Protein AF-A0A353NQP6-F1 (afdb_monomer)

Structure (mmCIF, N/CA/C/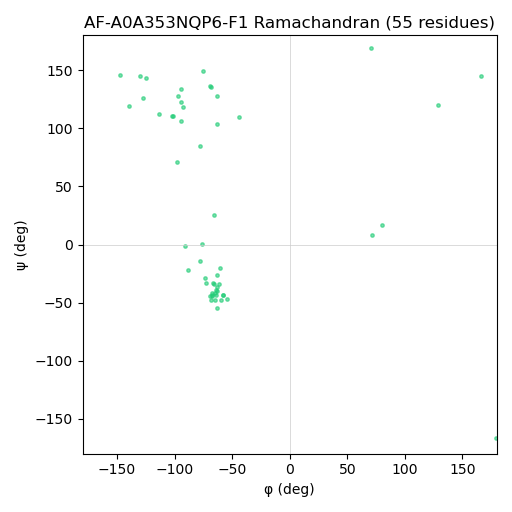O backbone):
data_AF-A0A353NQP6-F1
#
_entry.id   AF-A0A353NQP6-F1
#
loop_
_atom_site.group_PDB
_atom_site.id
_atom_site.type_symbol
_atom_site.label_atom_id
_atom_site.label_alt_id
_atom_site.label_comp_id
_atom_site.label_asym_id
_atom_site.label_entity_id
_atom_site.label_seq_id
_atom_site.pdbx_PDB_ins_code
_atom_site.Cartn_x
_atom_site.Cartn_y
_atom_site.Cartn_z
_atom_site.occupancy
_atom_site.B_iso_or_equiv
_atom_site.auth_seq_id
_atom_site.auth_comp_id
_atom_site.auth_asym_id
_atom_site.auth_atom_id
_atom_site.pdbx_PDB_model_num
ATOM 1 N N . SER A 1 1 ? 2.442 -6.354 -7.421 1.00 64.88 1 SER A N 1
ATOM 2 C CA . SER A 1 1 ? 2.305 -6.557 -5.962 1.00 64.88 1 SER A CA 1
ATOM 3 C C . SER A 1 1 ? 1.041 -5.947 -5.356 1.00 64.88 1 SER A C 1
ATOM 5 O O . SER A 1 1 ? 0.620 -6.399 -4.301 1.00 64.88 1 SER A O 1
ATOM 7 N N . SER A 1 2 ? 0.400 -4.963 -6.000 1.00 72.94 2 SER A N 1
ATOM 8 C CA . SER A 1 2 ? -0.690 -4.178 -5.396 1.00 72.94 2 SER A CA 1
ATOM 9 C C . SER A 1 2 ? -2.033 -4.908 -5.245 1.00 72.94 2 SER A C 1
ATOM 11 O O . SER A 1 2 ? -2.758 -4.616 -4.307 1.00 72.94 2 SER A O 1
ATOM 13 N N . ILE A 1 3 ? -2.356 -5.877 -6.114 1.00 81.38 3 ILE A N 1
ATOM 14 C CA . ILE A 1 3 ? -3.655 -6.584 -6.089 1.00 81.38 3 ILE A CA 1
ATOM 15 C C . ILE A 1 3 ? -3.799 -7.477 -4.846 1.00 81.38 3 ILE A C 1
ATOM 17 O O . ILE A 1 3 ? -4.807 -7.400 -4.157 1.00 81.38 3 ILE A O 1
ATOM 21 N N . GLY A 1 4 ? -2.783 -8.288 -4.525 1.00 85.81 4 GLY A N 1
ATOM 22 C CA . GLY A 1 4 ? -2.853 -9.213 -3.385 1.00 85.81 4 GLY A CA 1
ATOM 23 C C . GLY A 1 4 ? -2.898 -8.497 -2.034 1.00 85.81 4 GLY A C 1
ATOM 24 O O . GLY A 1 4 ? -3.715 -8.830 -1.183 1.00 85.81 4 GLY A O 1
ATOM 25 N N . ILE A 1 5 ? -2.060 -7.470 -1.863 1.00 87.44 5 ILE A N 1
ATOM 26 C CA . ILE A 1 5 ? -2.034 -6.658 -0.638 1.00 87.44 5 ILE A CA 1
ATOM 27 C C . ILE A 1 5 ? -3.315 -5.820 -0.530 1.00 87.44 5 ILE A C 1
ATOM 29 O O . ILE A 1 5 ? -3.921 -5.760 0.533 1.00 87.44 5 ILE A O 1
ATOM 33 N N . GLY A 1 6 ? -3.745 -5.201 -1.634 1.00 85.88 6 GLY A N 1
ATOM 34 C CA . GLY A 1 6 ? -4.936 -4.359 -1.662 1.00 85.88 6 GLY A CA 1
ATOM 35 C C . GLY A 1 6 ? -6.221 -5.120 -1.341 1.00 85.88 6 GLY A C 1
ATOM 36 O O . GLY A 1 6 ? -7.043 -4.596 -0.601 1.00 85.88 6 GLY A O 1
ATOM 37 N N . SER A 1 7 ? -6.373 -6.355 -1.835 1.00 89.38 7 SER A N 1
ATOM 38 C CA . SER A 1 7 ? -7.558 -7.181 -1.559 1.00 89.38 7 SER A CA 1
ATOM 39 C C . SER A 1 7 ? -7.673 -7.547 -0.080 1.00 89.38 7 SER A C 1
ATOM 41 O O . SER A 1 7 ? -8.727 -7.352 0.506 1.00 89.38 7 SER A O 1
ATOM 43 N N . LEU A 1 8 ? -6.584 -8.018 0.541 1.00 89.19 8 LEU A N 1
ATOM 44 C CA . LEU A 1 8 ? -6.596 -8.391 1.961 1.00 89.19 8 LEU A CA 1
ATOM 45 C C . LEU A 1 8 ? -6.867 -7.183 2.862 1.00 89.19 8 LEU A C 1
ATOM 47 O O . LEU A 1 8 ? -7.683 -7.264 3.774 1.00 89.19 8 LEU A O 1
ATOM 51 N N . LEU A 1 9 ? -6.233 -6.045 2.574 1.00 89.81 9 LEU A N 1
ATOM 52 C CA . LEU A 1 9 ? -6.468 -4.815 3.328 1.00 89.81 9 LEU A CA 1
ATOM 53 C C . LEU A 1 9 ? -7.884 -4.258 3.126 1.00 89.81 9 LEU A C 1
ATOM 55 O O . LEU A 1 9 ? -8.436 -3.681 4.059 1.00 89.81 9 LEU A O 1
ATOM 59 N N . ALA A 1 10 ? -8.475 -4.422 1.938 1.00 87.69 10 ALA A N 1
ATOM 60 C CA . ALA A 1 10 ? -9.864 -4.043 1.678 1.00 87.69 10 ALA A CA 1
ATOM 61 C C . ALA A 1 10 ? -10.856 -4.904 2.478 1.00 87.69 10 ALA A C 1
ATOM 63 O O . ALA A 1 10 ? -11.860 -4.382 2.956 1.00 87.69 10 ALA A O 1
ATOM 64 N N . ASP A 1 11 ? -10.529 -6.180 2.698 1.00 91.06 11 ASP A N 1
ATOM 65 C CA . ASP A 1 11 ? -11.276 -7.085 3.581 1.00 91.06 11 ASP A CA 1
ATOM 66 C C . ASP A 1 11 ? -11.001 -6.820 5.080 1.00 91.06 11 ASP A C 1
ATOM 68 O O . ASP A 1 11 ? -11.549 -7.498 5.950 1.00 91.06 11 ASP A O 1
ATOM 72 N N . GLY A 1 12 ? -10.154 -5.834 5.405 1.00 88.62 12 GLY A N 1
ATOM 73 C CA . GLY A 1 12 ? -9.782 -5.475 6.776 1.00 88.62 12 GLY A CA 1
ATOM 74 C C . GLY A 1 12 ? -8.719 -6.384 7.401 1.00 88.62 12 GLY A C 1
ATOM 75 O O . GLY A 1 12 ? -8.557 -6.388 8.620 1.00 88.62 12 GLY A O 1
ATOM 76 N N . ILE A 1 13 ? -7.994 -7.161 6.593 1.00 88.25 13 ILE A N 1
ATOM 77 C CA . ILE A 1 13 ? -6.982 -8.120 7.043 1.00 88.25 13 ILE A CA 1
ATOM 78 C C . ILE A 1 13 ? -5.579 -7.534 6.833 1.00 88.25 13 ILE A C 1
ATOM 80 O O . ILE A 1 13 ? -5.088 -7.435 5.707 1.00 88.25 13 ILE A O 1
ATOM 84 N N . GLY A 1 14 ? -4.904 -7.213 7.942 1.00 86.75 14 GLY A N 1
ATOM 85 C CA . GLY A 1 14 ? -3.486 -6.846 7.980 1.00 86.75 14 GLY A CA 1
ATOM 86 C C . GLY A 1 14 ? -3.200 -5.538 8.722 1.00 86.75 14 GLY A C 1
ATOM 87 O O . GLY A 1 14 ? -3.645 -4.472 8.310 1.00 86.75 14 GLY A O 1
ATOM 88 N N . ASP A 1 15 ? -2.386 -5.615 9.779 1.00 86.75 15 ASP A N 1
ATOM 89 C CA . ASP A 1 15 ? -1.991 -4.458 10.603 1.00 86.75 15 ASP A CA 1
ATOM 90 C C . ASP A 1 15 ? -0.738 -3.732 10.083 1.00 86.75 15 ASP A C 1
ATOM 92 O O . ASP A 1 15 ? -0.488 -2.568 10.396 1.00 86.75 15 ASP A O 1
ATOM 96 N N . THR A 1 16 ? 0.088 -4.426 9.295 1.00 88.94 16 THR A N 1
ATOM 97 C CA . THR A 1 16 ? 1.330 -3.893 8.729 1.00 88.94 16 THR A CA 1
ATOM 98 C C . THR A 1 16 ? 1.603 -4.497 7.360 1.00 88.94 16 THR A C 1
ATOM 100 O O . THR A 1 16 ? 1.304 -5.667 7.113 1.00 88.94 16 THR A O 1
ATOM 103 N N . ILE A 1 17 ? 2.188 -3.704 6.462 1.00 88.94 17 ILE A N 1
ATOM 104 C CA . ILE A 1 17 ? 2.532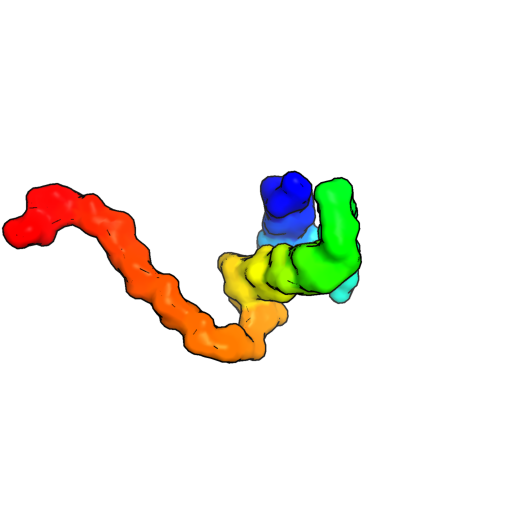 -4.142 5.110 1.00 88.94 17 ILE A CA 1
ATOM 105 C C . ILE A 1 17 ? 3.974 -3.800 4.763 1.00 88.94 17 ILE A C 1
ATOM 107 O O . ILE A 1 17 ? 4.496 -2.744 5.119 1.00 88.94 17 ILE A O 1
ATOM 111 N N . ARG A 1 18 ? 4.596 -4.685 3.986 1.00 89.31 18 ARG A N 1
ATOM 11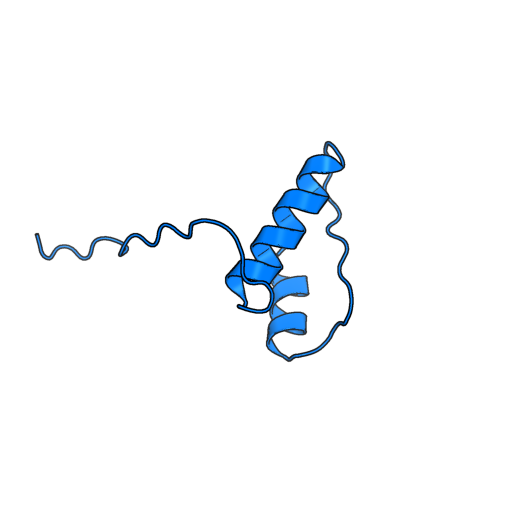2 C CA . ARG A 1 18 ? 5.863 -4.440 3.303 1.00 89.31 18 ARG A CA 1
ATOM 113 C C . ARG A 1 18 ? 5.682 -4.773 1.830 1.00 89.31 18 ARG A C 1
ATOM 115 O O . ARG A 1 18 ? 5.255 -5.874 1.491 1.00 89.31 18 ARG A O 1
ATOM 122 N N . VAL A 1 19 ? 6.011 -3.827 0.960 1.00 89.69 19 VAL A N 1
ATOM 123 C CA . VAL A 1 19 ? 5.978 -4.036 -0.489 1.00 89.69 19 VAL A CA 1
ATOM 124 C C . VAL A 1 19 ? 7.372 -4.451 -0.926 1.00 89.69 19 VAL A C 1
ATOM 126 O O . VAL A 1 19 ? 8.306 -3.706 -0.688 1.00 89.69 19 VAL A O 1
ATOM 129 N N . SER A 1 20 ? 7.519 -5.613 -1.557 1.00 87.69 20 SER A N 1
ATOM 130 C CA . SER A 1 20 ? 8.800 -6.029 -2.134 1.00 87.69 20 SER A CA 1
ATOM 131 C C . SER A 1 20 ? 8.876 -5.616 -3.599 1.00 87.69 20 SER A C 1
ATOM 133 O O . SER A 1 20 ? 8.055 -6.058 -4.412 1.00 87.69 20 SER A O 1
ATOM 135 N N . LEU A 1 21 ? 9.850 -4.769 -3.927 1.00 86.69 21 LEU A N 1
ATOM 136 C CA . LEU A 1 21 ? 10.141 -4.326 -5.289 1.00 86.69 21 LEU A CA 1
ATOM 137 C C . LEU A 1 21 ? 11.606 -4.608 -5.622 1.00 86.69 21 LEU A C 1
ATOM 139 O O . LEU A 1 21 ? 12.496 -4.450 -4.793 1.00 86.69 21 LEU A O 1
ATOM 143 N N . THR A 1 22 ? 11.877 -4.986 -6.868 1.00 86.31 22 THR A N 1
ATOM 144 C CA . THR A 1 22 ? 13.251 -5.051 -7.375 1.00 86.31 22 THR A CA 1
ATOM 145 C C . THR A 1 22 ? 13.702 -3.626 -7.708 1.00 86.31 22 THR A C 1
ATOM 147 O O . THR A 1 22 ? 13.529 -3.161 -8.831 1.00 86.31 22 THR A O 1
ATOM 150 N N . GLY A 1 23 ? 14.195 -2.890 -6.710 1.00 84.81 23 GLY A N 1
ATOM 151 C CA . GLY A 1 23 ? 14.564 -1.482 -6.856 1.00 84.81 23 GLY A CA 1
ATOM 152 C C . GLY A 1 23 ? 15.089 -0.854 -5.568 1.00 84.81 23 GLY A C 1
ATOM 153 O O . GLY A 1 23 ? 15.430 -1.546 -4.611 1.00 84.81 23 GLY A O 1
ATOM 154 N N . HIS A 1 24 ? 15.174 0.477 -5.552 1.00 88.75 24 HIS A N 1
ATOM 155 C CA . HIS A 1 24 ? 15.630 1.209 -4.374 1.00 88.75 24 HIS A CA 1
ATOM 156 C C . HIS A 1 24 ? 14.585 1.106 -3.242 1.00 88.75 24 HIS A C 1
ATOM 158 O O . HIS A 1 24 ? 13.395 1.305 -3.504 1.00 88.75 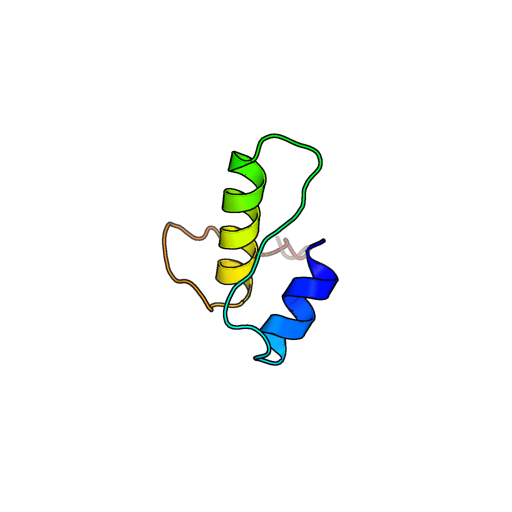24 HIS A O 1
ATOM 164 N N . PRO A 1 25 ? 14.988 0.863 -1.980 1.00 87.12 25 PRO A N 1
ATOM 165 C CA . PRO A 1 25 ? 14.057 0.658 -0.862 1.00 87.12 25 PRO A CA 1
ATOM 166 C C . PRO A 1 25 ? 13.132 1.858 -0.590 1.00 87.12 25 PRO A C 1
ATOM 168 O O . PRO A 1 25 ? 12.064 1.707 -0.004 1.00 87.12 25 PRO A O 1
ATOM 171 N N . SER A 1 26 ? 13.498 3.056 -1.052 1.00 90.62 26 SER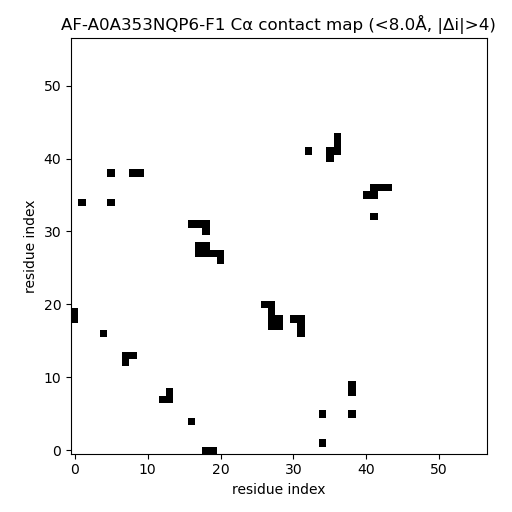 A N 1
ATOM 172 C CA . SER A 1 26 ? 12.631 4.240 -0.981 1.00 90.62 26 SER A CA 1
ATOM 173 C C . SER A 1 26 ? 11.323 4.080 -1.762 1.00 90.62 26 SER A C 1
ATOM 175 O O . SER A 1 26 ? 10.289 4.594 -1.333 1.00 90.62 26 SER A O 1
ATOM 177 N N . GLU A 1 27 ? 11.346 3.355 -2.882 1.00 89.56 27 GLU A N 1
ATOM 178 C CA . GLU A 1 27 ? 10.153 3.130 -3.701 1.00 89.56 27 GLU A CA 1
ATOM 179 C C . GLU A 1 27 ? 9.184 2.155 -3.025 1.00 89.56 27 GLU A C 1
ATOM 181 O O . GLU A 1 27 ? 7.971 2.341 -3.116 1.00 89.56 27 GLU A O 1
ATOM 186 N N . GLU A 1 28 ? 9.690 1.175 -2.266 1.00 89.81 28 GLU A N 1
ATOM 187 C CA . GLU A 1 28 ? 8.851 0.271 -1.462 1.00 89.81 28 GLU A CA 1
ATOM 188 C C . GLU A 1 28 ? 7.999 1.056 -0.461 1.00 89.81 28 GLU A C 1
ATOM 190 O O . GLU A 1 28 ? 6.793 0.824 -0.332 1.00 89.81 28 GLU A O 1
ATOM 195 N N . ILE A 1 29 ? 8.621 2.037 0.200 1.00 89.62 29 ILE A N 1
ATOM 196 C CA . ILE A 1 29 ? 7.947 2.933 1.137 1.00 89.62 29 ILE A CA 1
ATOM 197 C C . ILE A 1 29 ? 6.888 3.738 0.382 1.00 89.62 29 ILE A C 1
ATOM 199 O O . ILE A 1 29 ? 5.711 3.689 0.737 1.00 89.62 29 ILE A O 1
ATOM 203 N N . ARG A 1 30 ? 7.267 4.432 -0.697 1.00 89.69 30 ARG A N 1
ATOM 204 C CA . ARG A 1 30 ? 6.346 5.272 -1.478 1.00 89.69 30 ARG A CA 1
ATOM 205 C C . ARG A 1 30 ? 5.108 4.503 -1.945 1.00 89.69 30 ARG A C 1
ATOM 207 O O . ARG A 1 30 ? 3.992 4.993 -1.773 1.00 89.69 30 ARG A O 1
ATOM 214 N N . VAL A 1 31 ? 5.294 3.303 -2.493 1.00 90.38 31 VAL A N 1
ATOM 215 C CA . VAL A 1 31 ? 4.195 2.457 -2.981 1.00 90.38 31 VAL A CA 1
ATOM 216 C C . VAL A 1 31 ? 3.321 1.958 -1.832 1.00 90.38 31 VAL A C 1
ATOM 218 O O . VAL A 1 31 ? 2.098 2.002 -1.946 1.00 90.38 31 VAL A O 1
ATOM 221 N N . GLY A 1 32 ? 3.907 1.553 -0.701 1.00 89.88 32 GLY A N 1
ATOM 222 C CA . GLY A 1 32 ? 3.140 1.152 0.484 1.00 89.88 32 GLY A CA 1
ATOM 223 C C . GLY A 1 32 ? 2.216 2.267 0.986 1.00 89.88 32 GLY A C 1
ATOM 224 O O . GLY A 1 32 ? 1.038 2.031 1.254 1.00 89.88 32 GLY A O 1
ATOM 225 N N . PHE A 1 33 ? 2.711 3.507 1.026 1.00 89.38 33 PHE A N 1
ATOM 226 C CA . PHE A 1 33 ? 1.891 4.672 1.370 1.00 89.38 33 PHE A CA 1
ATOM 227 C C . PHE A 1 33 ? 0.778 4.936 0.347 1.00 89.38 33 PHE A C 1
ATOM 229 O O . PHE A 1 33 ? -0.330 5.285 0.749 1.00 89.38 33 PHE A O 1
ATOM 236 N N . GLN A 1 34 ? 1.041 4.760 -0.952 1.00 89.06 34 GLN A N 1
ATOM 237 C CA . GLN A 1 34 ? 0.011 4.920 -1.981 1.00 89.06 34 GLN A CA 1
ATOM 238 C C . GLN A 1 34 ? -1.102 3.875 -1.859 1.00 89.06 34 GLN A C 1
ATOM 240 O O . GLN A 1 34 ? -2.265 4.248 -1.944 1.00 89.06 34 GLN A O 1
ATOM 245 N N . ILE A 1 35 ? -0.773 2.608 -1.579 1.00 89.06 35 ILE A N 1
ATOM 246 C CA . ILE A 1 35 ? -1.773 1.544 -1.371 1.00 89.06 35 ILE A CA 1
ATOM 247 C C . ILE A 1 35 ? -2.694 1.887 -0.192 1.00 89.06 35 ILE A C 1
ATOM 249 O O . ILE A 1 35 ? -3.914 1.831 -0.326 1.00 89.06 35 ILE A O 1
ATOM 253 N N . LEU A 1 36 ? -2.121 2.297 0.945 1.00 89.00 36 LEU A N 1
ATOM 254 C CA . LEU A 1 36 ? -2.904 2.690 2.122 1.00 89.00 36 LEU A CA 1
ATOM 255 C C . LEU A 1 36 ? -3.777 3.924 1.855 1.00 89.00 36 LEU A C 1
ATOM 257 O O . LEU A 1 36 ? -4.897 3.995 2.356 1.00 89.00 36 LEU A O 1
ATOM 261 N N . LYS A 1 37 ? -3.284 4.882 1.057 1.00 88.56 37 LYS A N 1
ATOM 262 C CA . LYS A 1 37 ? -4.048 6.071 0.660 1.00 88.56 37 LYS A CA 1
ATOM 263 C C . LYS A 1 37 ? -5.224 5.707 -0.251 1.00 88.56 37 LYS A C 1
ATOM 265 O O . LYS A 1 37 ? -6.332 6.160 0.002 1.00 88.56 37 LYS A O 1
ATOM 270 N N . SER A 1 38 ? -5.016 4.837 -1.241 1.00 86.69 38 SER A N 1
ATOM 271 C CA . SER A 1 38 ? -6.074 4.378 -2.154 1.00 86.69 38 SER A CA 1
ATOM 272 C C . SER A 1 38 ? -7.198 3.604 -1.459 1.00 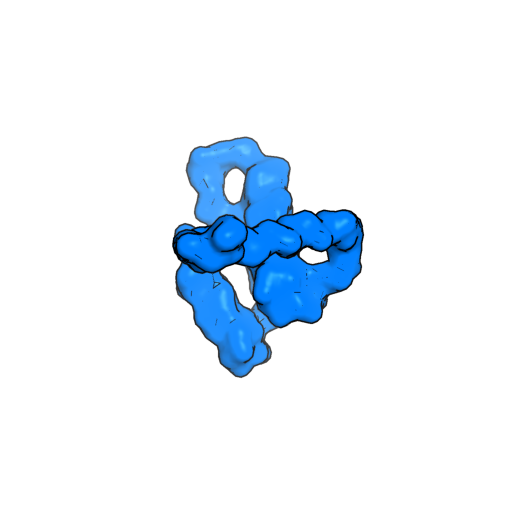86.69 38 SER A C 1
ATOM 274 O O . SER A 1 38 ? -8.319 3.600 -1.955 1.00 86.69 38 SER A O 1
ATOM 276 N N . LEU A 1 39 ? -6.914 2.967 -0.320 1.00 87.00 39 LEU A N 1
ATOM 277 C CA . LEU A 1 39 ? -7.912 2.280 0.510 1.00 87.00 39 LEU A CA 1
ATOM 278 C C . LEU A 1 39 ? -8.534 3.182 1.589 1.00 87.00 39 LEU A C 1
ATOM 280 O O . LEU A 1 39 ? -9.367 2.724 2.363 1.00 87.00 39 LEU A O 1
ATOM 284 N N . GLY A 1 40 ? -8.114 4.447 1.690 1.00 85.69 40 GLY A N 1
ATOM 285 C CA . GLY A 1 40 ? -8.588 5.372 2.725 1.00 85.69 40 GLY A CA 1
ATOM 286 C C . GLY A 1 40 ? -8.079 5.067 4.142 1.00 85.69 40 GLY A C 1
ATOM 287 O O . GLY A 1 40 ? -8.506 5.713 5.093 1.00 85.69 40 GLY A O 1
ATOM 288 N N . LEU A 1 41 ? -7.142 4.125 4.301 1.00 83.62 41 LEU A N 1
ATOM 289 C CA . LEU A 1 41 ? -6.557 3.738 5.594 1.00 83.62 41 LEU A CA 1
ATOM 290 C C . LEU A 1 41 ? -5.503 4.737 6.090 1.00 83.62 41 LEU A C 1
ATOM 292 O O . L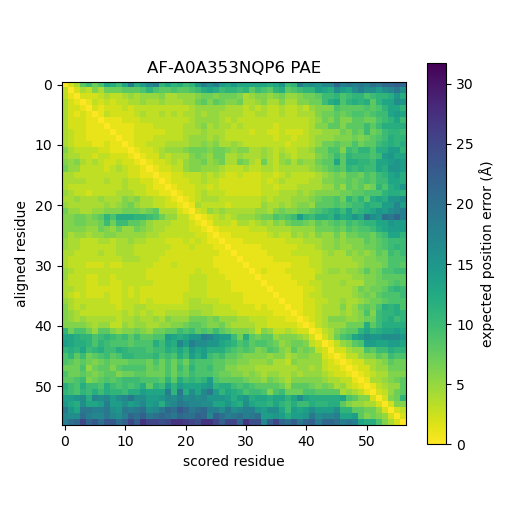EU A 1 41 ? -5.086 4.693 7.248 1.00 83.62 41 LEU A O 1
ATOM 296 N N . LYS A 1 42 ? -5.040 5.636 5.214 1.00 79.94 42 LYS A N 1
ATOM 297 C CA . LYS A 1 42 ? -4.072 6.674 5.561 1.00 79.94 42 LYS A CA 1
ATOM 298 C C . LYS A 1 42 ? -4.400 8.002 4.895 1.00 79.94 42 LYS A C 1
ATOM 300 O O . LYS A 1 42 ? -4.351 8.127 3.675 1.00 79.94 42 LYS A O 1
ATOM 305 N N . SER A 1 43 ? -4.639 9.010 5.725 1.00 73.62 43 SER A N 1
ATOM 306 C CA . SER A 1 43 ? -4.963 10.373 5.300 1.00 73.62 43 SER A CA 1
ATOM 307 C C . SER A 1 43 ? -3.708 11.248 5.306 1.00 73.62 43 SER A C 1
ATOM 309 O O . SER A 1 43 ? -2.995 11.308 6.308 1.00 73.62 43 SER A O 1
ATOM 311 N N . GLY A 1 44 ? -3.413 11.931 4.194 1.00 72.38 44 GLY A N 1
ATOM 312 C CA . GLY A 1 44 ? -2.275 12.851 4.114 1.00 72.38 44 GLY A CA 1
ATOM 313 C C . GLY A 1 44 ? -1.895 13.287 2.696 1.00 72.38 44 GLY A C 1
ATOM 314 O O . GLY A 1 44 ? -1.973 12.515 1.735 1.00 72.38 44 GLY A O 1
ATOM 315 N N . GLY A 1 45 ? -1.444 14.539 2.582 1.00 76.44 45 GLY A N 1
ATOM 316 C CA . GLY A 1 45 ? -1.030 15.163 1.322 1.00 76.44 45 GLY A CA 1
ATOM 317 C C . GLY A 1 45 ? -2.190 15.462 0.368 1.00 76.44 45 GLY A C 1
ATOM 318 O O . GLY A 1 45 ? -3.312 14.999 0.553 1.00 76.44 45 GLY A O 1
ATOM 319 N N . ILE A 1 46 ? -1.907 16.226 -0.684 1.00 79.69 46 ILE A N 1
ATOM 320 C CA . ILE A 1 46 ? -2.900 16.574 -1.707 1.00 79.69 46 ILE A CA 1
ATOM 321 C C . ILE A 1 46 ? -3.260 15.311 -2.500 1.00 79.69 46 ILE A C 1
ATOM 323 O O . ILE A 1 46 ? -2.390 14.507 -2.846 1.00 79.69 46 ILE A O 1
ATOM 327 N N . GLU A 1 47 ? -4.548 15.107 -2.752 1.00 79.62 47 GLU A N 1
ATOM 328 C CA . GLU A 1 47 ? -5.049 14.081 -3.660 1.00 79.62 47 GLU A CA 1
ATOM 329 C C . GLU A 1 47 ? -5.689 14.775 -4.859 1.00 79.62 47 GLU A C 1
ATOM 331 O O . GLU A 1 47 ? -6.677 15.491 -4.725 1.00 79.62 47 GLU A O 1
ATOM 336 N N . LEU A 1 48 ? -5.063 14.624 -6.026 1.00 82.12 48 LEU A N 1
ATOM 337 C CA . LEU A 1 48 ? -5.577 15.165 -7.276 1.00 82.12 48 LEU A CA 1
ATOM 338 C C . LEU A 1 48 ? -6.389 14.074 -7.964 1.00 82.12 48 LEU A C 1
ATOM 340 O O . LEU A 1 48 ? -5.825 13.120 -8.495 1.00 82.12 48 LEU A O 1
ATOM 344 N N . ILE A 1 49 ? -7.710 14.225 -7.934 1.00 82.69 49 ILE A N 1
ATOM 345 C CA . ILE A 1 49 ? -8.648 13.293 -8.556 1.00 82.69 49 ILE A CA 1
ATOM 346 C C . ILE A 1 49 ? -9.111 13.917 -9.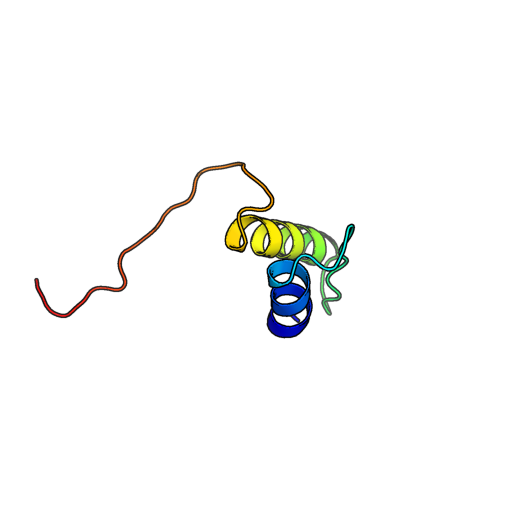866 1.00 82.69 49 ILE A C 1
ATOM 348 O O . ILE A 1 49 ? -9.826 14.919 -9.870 1.00 82.69 49 ILE A O 1
ATOM 352 N N . SER A 1 50 ? -8.698 13.333 -10.987 1.00 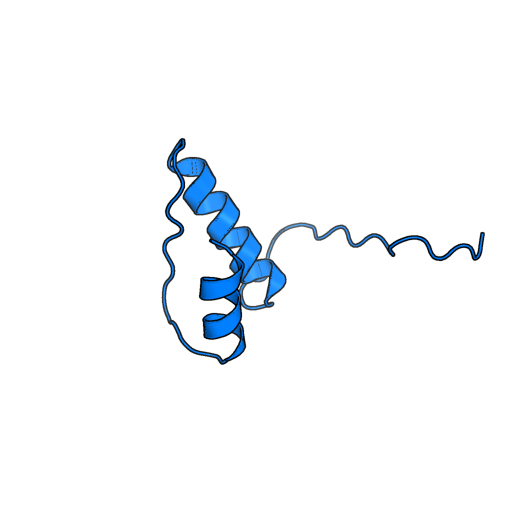86.00 50 SER A N 1
ATOM 353 C CA . SER A 1 50 ? -9.259 13.662 -12.291 1.00 86.00 50 SER A CA 1
ATOM 354 C C . SER A 1 50 ? -10.381 12.686 -12.626 1.00 86.00 50 SER A C 1
ATOM 356 O O . SER A 1 50 ? -10.245 11.472 -12.473 1.00 86.00 50 SER A O 1
ATOM 358 N N . CYS A 1 51 ? -11.507 13.218 -13.101 1.00 88.06 51 CYS A N 1
ATOM 359 C CA . CYS A 1 51 ? -12.525 12.388 -13.729 1.00 88.06 51 CYS A CA 1
ATOM 360 C C . CYS A 1 51 ? -11.909 11.763 -14.994 1.00 88.06 51 CYS A C 1
ATOM 362 O O . CYS A 1 51 ? -11.355 12.517 -15.804 1.00 88.06 51 CYS A O 1
ATOM 364 N N . PRO A 1 52 ? -11.975 10.430 -15.189 1.00 84.19 52 PRO A N 1
ATOM 365 C CA . PRO A 1 52 ? -11.630 9.828 -16.467 1.00 84.19 52 PRO A CA 1
ATOM 366 C C . PRO A 1 52 ? -12.640 10.375 -17.469 1.00 84.19 52 PRO A C 1
ATOM 368 O O . PRO A 1 52 ? -13.816 10.024 -17.425 1.00 84.19 52 PRO A O 1
ATOM 371 N N . THR A 1 53 ? -12.199 11.331 -18.283 1.00 82.06 53 THR A N 1
ATOM 372 C CA . THR A 1 53 ? -13.032 12.102 -19.207 1.00 82.06 53 THR A CA 1
ATOM 373 C C . THR A 1 53 ? -14.001 11.171 -19.928 1.00 82.06 53 THR A C 1
ATOM 375 O O . THR A 1 53 ? -13.588 10.351 -20.745 1.00 82.06 53 THR A O 1
ATOM 378 N N . CYS A 1 54 ? -15.290 11.262 -19.613 1.00 85.62 54 CYS A N 1
ATOM 379 C CA . CYS A 1 54 ? -16.318 10.712 -20.484 1.00 85.62 54 CYS A CA 1
ATOM 380 C C . CYS A 1 54 ? -16.448 11.667 -21.682 1.00 85.62 54 CYS A C 1
ATOM 382 O O . CYS A 1 54 ? -16.186 12.856 -21.522 1.00 85.62 54 CYS A O 1
ATOM 384 N N . GLY A 1 55 ? -16.807 11.188 -22.880 1.00 72.62 55 GLY A N 1
ATOM 385 C CA . GLY A 1 55 ? -16.871 11.981 -24.131 1.00 72.62 55 GLY A CA 1
ATOM 386 C C . GLY A 1 55 ? -17.930 13.097 -24.162 1.00 72.62 55 GLY A C 1
ATOM 387 O O . GLY A 1 55 ? -18.438 13.451 -25.221 1.00 72.62 55 GLY A O 1
ATOM 388 N N . ARG A 1 56 ? -18.304 13.602 -22.989 1.00 77.56 56 ARG A N 1
ATOM 389 C CA . ARG A 1 56 ? -19.224 14.690 -22.710 1.00 77.56 56 ARG A CA 1
ATOM 390 C C . ARG A 1 56 ? -18.380 15.952 -22.477 1.00 77.56 56 ARG A C 1
ATOM 392 O O . ARG A 1 56 ? -18.208 16.371 -21.335 1.00 77.56 56 ARG A O 1
ATOM 399 N N . CYS A 1 57 ? -17.784 16.457 -23.559 1.00 56.50 57 CYS A N 1
ATOM 400 C CA . CYS A 1 57 ? -17.157 17.781 -23.609 1.00 56.50 57 CYS A CA 1
ATOM 401 C C . CYS A 1 57 ? -18.217 18.861 -23.837 1.00 56.50 57 CYS A C 1
ATOM 403 O O . CYS A 1 57 ? -19.192 18.569 -24.569 1.00 56.50 57 CYS A O 1
#

Solvent-accessible surface area (backbone atoms only — not comparable to full-atom values): 3937 Å² total; per-residue (Å²): 119,63,67,69,56,47,52,38,47,73,75,71,49,73,96,75,86,81,55,89,65,100,67,64,72,69,54,28,53,54,51,47,54,49,54,35,38,77,70,67,78,44,89,78,79,92,80,88,82,76,77,82,80,62,97,78,124

Secondary structure (DSSP, 8-state):
-HHHHHHHHHTT--S------SS-HHHHHHHHHHHHHHTTSS--S---------S--

Foldseek 3Di:
DLPVVLVCVLVVHDPDDFADDPDDSVVRVVVRQVSCVVSVVDDDDDDDDDDPDDPPD

Mean predicted aligned error: 6.47 Å

Radius of gyration: 14.04 Å; Cα contacts (8 Å, |Δi|>4): 28; chains: 1; bounding box: 35×27×35 Å

pLDDT: mean 84.75, std 6.71, range [56.5, 91.06]

Sequence (57 aa):
SSIGIGSLLADGIGDTIRVSLTGHPSEEIRVGFQILKSLGLKSGGIELISCPTCGRC